Protein AF-A0A537SER1-F1 (afdb_monomer)

Secondary structure (DSSP, 8-state):
-BTTTTB----S--TTS-GGGT--SS-EE--S--SSSEE---TT--PPPGGG--TT--HHHHHHHHH-TTTTTS--HHHHHHHHHH-HHHHGGGS--TTSPPPSS-HHHHHHHHHHHHHTT----

Solvent-accessible surface area (backbone atoms only — not comparable to full-atom values): 7634 Å² total; per-residue (Å²): 106,38,74,95,84,54,43,76,75,74,71,105,64,57,96,86,52,59,68,68,79,71,36,40,60,44,57,42,72,55,89,64,98,59,102,60,40,40,40,57,35,30,83,80,65,71,81,80,58,79,66,68,68,56,87,94,55,52,72,38,55,46,43,53,42,63,63,32,37,94,41,49,78,65,38,51,72,69,54,44,38,49,47,58,37,66,33,67,78,59,49,35,46,63,62,55,42,54,88,52,80,51,50,84,87,47,47,66,55,48,26,54,52,47,47,56,40,49,76,69,67,56,74,62,109

Radius of gyration: 16.22 Å; Cα contacts (8 Å, |Δi|>4): 128; chains: 1; bounding box: 37×27×44 Å

Structure (mmCIF, N/CA/C/O backbone):
data_AF-A0A537SER1-F1
#
_entry.id   AF-A0A537SER1-F1
#
loop_
_atom_site.group_PDB
_atom_site.id
_atom_site.type_symbol
_atom_site.label_atom_id
_atom_site.label_alt_id
_atom_site.label_comp_id
_atom_site.label_asym_id
_atom_site.label_entity_id
_atom_site.label_seq_id
_atom_site.pdbx_PDB_ins_code
_atom_site.Cartn_x
_atom_site.Cartn_y
_atom_site.Cartn_z
_atom_site.occupancy
_atom_site.B_iso_or_equiv
_atom_site.auth_seq_id
_atom_site.auth_comp_id
_atom_site.auth_asym_id
_atom_site.auth_atom_id
_atom_site.pdbx_PDB_model_num
ATOM 1 N N . MET A 1 1 ? 4.770 9.557 -4.866 1.00 77.12 1 MET A N 1
ATOM 2 C CA . MET A 1 1 ? 6.233 9.429 -5.095 1.00 77.12 1 MET A CA 1
ATOM 3 C C . MET A 1 1 ? 6.619 7.993 -5.456 1.00 77.12 1 MET A C 1
ATOM 5 O O . MET A 1 1 ? 5.791 7.108 -5.282 1.00 77.12 1 MET A O 1
ATOM 9 N N . GLN A 1 2 ? 7.838 7.757 -5.950 1.00 79.62 2 GLN A N 1
ATOM 10 C CA . GLN A 1 2 ? 8.434 6.440 -6.207 1.00 79.62 2 GLN A CA 1
ATOM 11 C C . GLN A 1 2 ? 9.709 6.270 -5.367 1.00 79.62 2 GLN A C 1
ATOM 13 O O . GLN A 1 2 ? 10.436 7.233 -5.152 1.00 79.62 2 GLN A O 1
ATOM 18 N N . GLY A 1 3 ? 9.982 5.036 -4.931 1.00 80.81 3 GLY A N 1
ATOM 19 C CA . GLY A 1 3 ? 11.2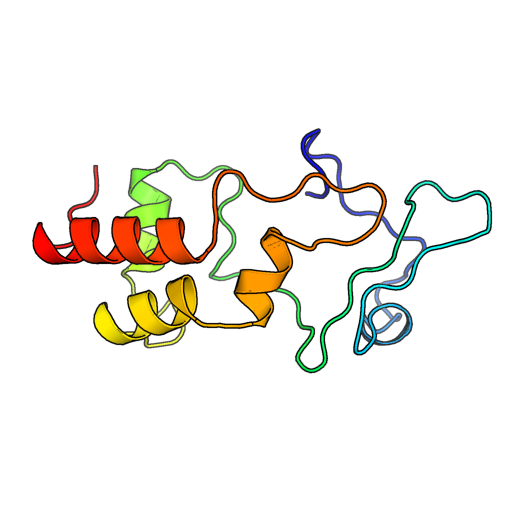10 4.687 -4.214 1.00 80.81 3 GLY A CA 1
ATOM 20 C C . GLY A 1 3 ? 11.255 5.181 -2.765 1.00 80.81 3 GLY A C 1
ATOM 21 O O . GLY A 1 3 ? 10.409 5.956 -2.314 1.00 80.81 3 GLY A O 1
ATOM 22 N N . ASN A 1 4 ? 12.262 4.711 -2.028 1.00 84.94 4 ASN A N 1
ATOM 23 C CA . ASN A 1 4 ? 12.480 5.072 -0.622 1.00 84.94 4 ASN A CA 1
ATOM 24 C C . ASN A 1 4 ? 12.978 6.515 -0.445 1.00 84.94 4 ASN A C 1
ATOM 26 O O . ASN A 1 4 ? 12.744 7.134 0.590 1.00 84.94 4 ASN A O 1
ATOM 30 N N . ASP A 1 5 ? 13.610 7.071 -1.475 1.00 87.62 5 ASP A N 1
ATOM 31 C CA . ASP A 1 5 ? 14.010 8.476 -1.586 1.00 87.62 5 ASP A CA 1
ATOM 32 C C . ASP A 1 5 ? 12.833 9.412 -1.915 1.00 87.62 5 ASP A C 1
ATOM 34 O O . ASP A 1 5 ? 12.997 10.632 -1.924 1.00 87.62 5 ASP A O 1
ATOM 38 N N . LYS A 1 6 ? 11.637 8.849 -2.146 1.00 85.94 6 LYS A N 1
ATOM 39 C CA . LYS A 1 6 ? 10.391 9.572 -2.408 1.00 85.94 6 LYS A CA 1
ATOM 40 C C . LYS A 1 6 ? 10.536 10.576 -3.552 1.00 85.94 6 LYS A C 1
ATOM 42 O O . LYS A 1 6 ? 9.992 11.671 -3.472 1.00 85.94 6 LYS A O 1
ATOM 47 N N . HIS A 1 7 ? 11.237 10.239 -4.627 1.00 86.19 7 HIS A N 1
ATOM 48 C CA . HIS A 1 7 ? 11.282 11.125 -5.788 1.00 86.19 7 HIS A CA 1
ATOM 49 C C . HIS 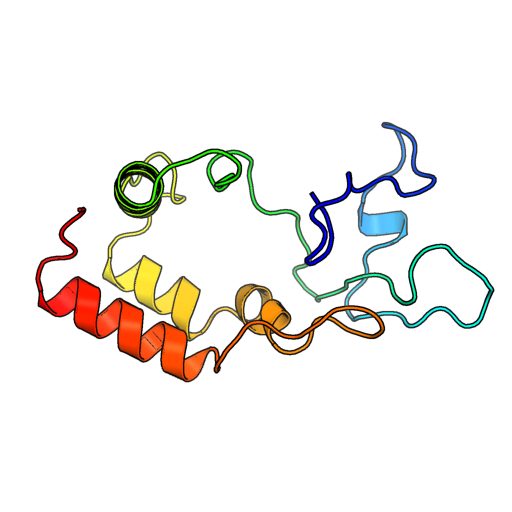A 1 7 ? 9.953 11.070 -6.570 1.00 86.19 7 HIS A C 1
ATOM 51 O O . HIS A 1 7 ? 9.200 10.093 -6.483 1.00 86.19 7 HIS A O 1
ATOM 57 N N . PRO A 1 8 ? 9.613 12.097 -7.365 1.00 83.12 8 PRO A N 1
ATOM 58 C CA . PRO A 1 8 ? 8.429 12.047 -8.217 1.00 83.12 8 PRO A CA 1
ATOM 59 C C . PRO A 1 8 ? 8.497 10.900 -9.238 1.00 83.12 8 PRO A C 1
ATOM 61 O O . PRO A 1 8 ? 9.479 10.780 -9.966 1.00 83.12 8 PRO A O 1
ATOM 64 N N . HIS A 1 9 ? 7.430 10.099 -9.350 1.00 79.62 9 HIS A N 1
ATOM 65 C CA . HIS A 1 9 ? 7.307 9.081 -10.400 1.00 79.62 9 HIS A CA 1
ATOM 66 C C . HIS A 1 9 ? 7.168 9.774 -11.762 1.00 79.62 9 HIS A C 1
ATOM 68 O O . HIS A 1 9 ? 6.133 10.377 -12.049 1.00 79.62 9 HIS A O 1
ATOM 74 N N . ARG A 1 10 ? 8.224 9.743 -12.581 1.00 78.62 10 ARG A N 1
ATOM 75 C CA . ARG A 1 10 ? 8.278 10.426 -13.885 1.00 78.62 10 ARG A CA 1
ATOM 76 C C . ARG A 1 10 ? 8.772 9.475 -14.979 1.00 78.62 10 ARG A C 1
ATOM 78 O O . ARG A 1 10 ? 9.902 9.627 -15.444 1.00 78.62 10 ARG A O 1
ATOM 85 N N . PRO A 1 11 ? 7.966 8.477 -15.381 1.00 76.00 11 PRO A N 1
ATOM 86 C CA . PRO A 1 11 ? 8.262 7.715 -16.586 1.00 76.00 11 PRO A CA 1
ATOM 87 C C . PRO A 1 11 ? 8.223 8.643 -17.808 1.00 76.00 11 PRO A C 1
ATOM 89 O O . PRO A 1 11 ? 7.608 9.712 -17.769 1.00 76.00 11 PRO A O 1
ATOM 92 N N . VAL A 1 12 ? 8.841 8.225 -18.915 1.00 76.44 12 VAL A N 1
ATOM 93 C CA . VAL A 1 12 ? 8.729 8.909 -20.217 1.00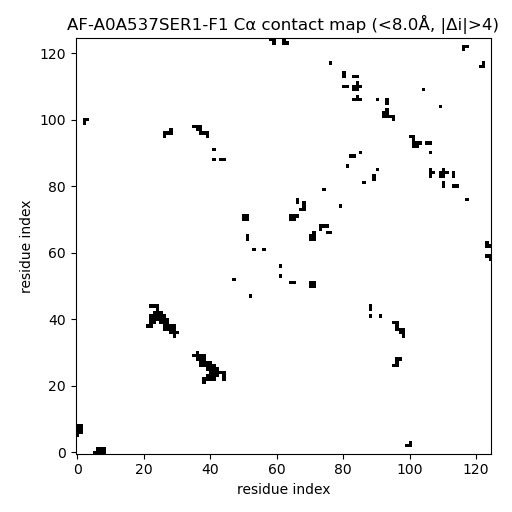 76.44 12 VAL A CA 1
ATOM 94 C C . VAL A 1 12 ? 7.355 8.595 -20.832 1.00 76.44 12 VAL A C 1
ATOM 96 O O . VAL A 1 12 ? 7.242 7.993 -21.893 1.00 76.44 12 VAL A O 1
ATOM 99 N N . ALA A 1 13 ? 6.294 8.941 -20.105 1.00 77.44 13 ALA A N 1
ATOM 100 C CA . ALA A 1 13 ? 4.903 8.751 -20.479 1.00 77.44 13 ALA A CA 1
ATOM 101 C C . ALA A 1 13 ? 4.218 10.118 -20.568 1.00 77.44 13 ALA A C 1
ATOM 103 O O . ALA A 1 13 ? 4.488 11.025 -19.777 1.00 77.44 13 ALA A O 1
ATOM 104 N N . THR A 1 14 ? 3.322 10.265 -21.538 1.00 79.69 14 THR A N 1
ATOM 105 C CA . THR A 1 14 ? 2.446 11.441 -21.646 1.00 79.69 14 THR A CA 1
ATOM 106 C C . THR A 1 14 ? 1.101 11.134 -20.989 1.00 79.69 14 THR A C 1
ATOM 108 O O . THR A 1 14 ? 0.828 9.985 -20.650 1.00 79.69 14 THR A O 1
ATOM 111 N N . ARG A 1 15 ? 0.230 12.139 -20.820 1.00 74.50 15 ARG A N 1
ATOM 112 C CA . ARG A 1 15 ? -1.132 11.906 -20.300 1.00 74.50 15 ARG A CA 1
ATOM 113 C C . ARG A 1 15 ? -1.961 10.959 -21.177 1.00 74.50 15 ARG A C 1
ATOM 115 O O . ARG A 1 15 ? -2.874 10.331 -20.659 1.00 74.50 15 ARG A O 1
ATOM 122 N N . ASP A 1 16 ? -1.616 10.839 -22.457 1.00 84.25 16 ASP A N 1
ATOM 123 C CA . ASP A 1 16 ? -2.305 9.973 -23.418 1.00 84.25 16 ASP A CA 1
ATOM 124 C C . ASP A 1 16 ? -1.771 8.530 -23.404 1.00 84.25 16 ASP A C 1
ATOM 126 O O . ASP A 1 16 ? -2.347 7.631 -24.017 1.00 84.25 16 ASP A O 1
ATOM 130 N N . THR A 1 17 ? -0.664 8.277 -22.699 1.00 87.44 17 THR A N 1
ATOM 131 C CA . THR A 1 17 ? -0.099 6.936 -22.553 1.00 87.44 17 THR A CA 1
ATOM 132 C C . THR A 1 17 ? -0.849 6.178 -21.462 1.00 87.44 17 THR A C 1
ATOM 134 O O . THR A 1 17 ? -0.759 6.511 -20.282 1.00 87.44 17 THR A O 1
ATOM 137 N N . LEU A 1 18 ? -1.562 5.118 -21.845 1.00 87.44 18 LEU A N 1
ATOM 138 C CA . LEU A 1 18 ? -2.213 4.230 -20.883 1.00 87.44 18 LEU A CA 1
ATOM 139 C C . LEU A 1 18 ? -1.167 3.513 -20.019 1.00 87.44 18 LEU A C 1
ATOM 141 O O . LEU A 1 18 ? -0.158 3.029 -20.530 1.00 87.44 18 LEU A O 1
ATOM 145 N N . CYS A 1 19 ? -1.431 3.373 -18.717 1.00 85.75 19 CYS A 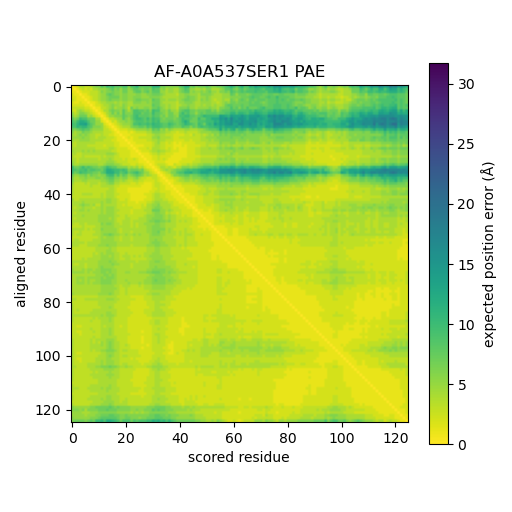N 1
ATOM 146 C CA . CYS A 1 19 ? -0.512 2.698 -17.792 1.00 85.75 19 CYS A CA 1
ATOM 147 C C . CYS A 1 19 ? -0.178 1.261 -18.240 1.00 85.75 19 CYS A C 1
ATOM 149 O O . CYS A 1 19 ? 0.956 0.807 -18.095 1.00 85.75 19 CYS A O 1
ATOM 151 N N . VAL A 1 20 ? -1.153 0.571 -18.841 1.00 88.25 20 VAL A N 1
ATOM 152 C CA . VAL A 1 20 ? -1.020 -0.807 -19.346 1.00 88.25 20 VAL A CA 1
ATOM 153 C C . VAL A 1 20 ? -0.062 -0.947 -20.533 1.00 88.25 20 VAL A C 1
ATOM 155 O O . VAL A 1 20 ? 0.320 -2.057 -20.881 1.00 88.25 20 VAL A O 1
ATOM 158 N N . THR A 1 21 ? 0.362 0.160 -21.151 1.00 88.81 21 THR A N 1
ATOM 159 C CA . THR A 1 21 ? 1.406 0.140 -22.186 1.00 8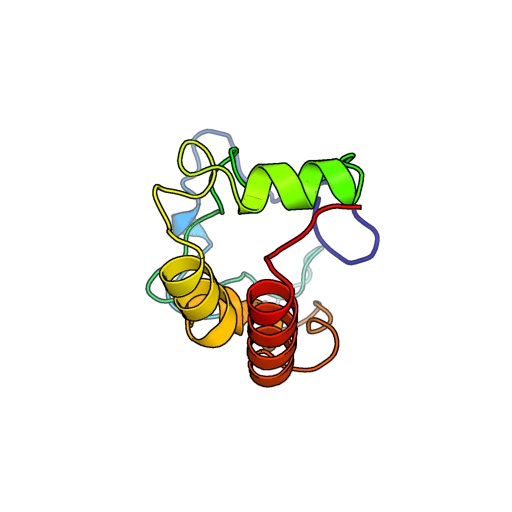8.81 21 THR A CA 1
ATOM 160 C C . THR A 1 21 ? 2.745 -0.332 -21.620 1.00 88.81 21 THR A C 1
ATOM 162 O O . THR A 1 21 ? 3.525 -0.963 -22.327 1.00 88.81 21 THR A O 1
ATOM 165 N N . CYS A 1 22 ? 3.019 -0.034 -20.347 1.00 87.75 22 CYS A N 1
ATOM 166 C CA . CYS A 1 22 ? 4.249 -0.443 -19.671 1.00 87.75 22 CYS A CA 1
ATOM 167 C C . CYS A 1 22 ? 3.985 -1.533 -18.625 1.00 87.75 22 CYS A C 1
ATOM 169 O O . CYS A 1 22 ? 4.764 -2.475 -18.506 1.00 87.75 22 CYS A O 1
ATOM 171 N N . HIS A 1 23 ? 2.901 -1.410 -17.859 1.00 92.00 23 HIS A N 1
ATOM 172 C CA . HIS A 1 23 ? 2.573 -2.339 -16.783 1.00 92.00 23 HIS A CA 1
ATOM 173 C C . HIS A 1 23 ? 1.839 -3.571 -17.314 1.00 92.00 23 HIS A C 1
ATOM 175 O O . HIS A 1 23 ? 0.772 -3.455 -17.912 1.00 92.00 23 HIS A O 1
ATOM 181 N N . THR A 1 24 ? 2.416 -4.748 -17.072 1.00 93.00 24 THR A N 1
ATOM 182 C CA . THR A 1 24 ? 1.920 -6.035 -17.586 1.00 93.00 24 THR A CA 1
ATOM 183 C C . THR A 1 24 ? 1.521 -6.978 -16.446 1.00 93.00 24 THR A C 1
ATOM 185 O O . THR A 1 24 ? 1.394 -6.556 -15.296 1.00 93.00 24 THR A O 1
ATOM 188 N N . ASP A 1 25 ? 1.317 -8.259 -16.751 1.00 95.19 25 ASP A N 1
ATOM 189 C CA . ASP A 1 25 ? 0.911 -9.294 -15.797 1.00 95.19 25 ASP A CA 1
ATOM 190 C C . ASP A 1 25 ? 2.007 -9.680 -14.789 1.00 95.19 25 ASP A C 1
ATOM 192 O O . ASP A 1 25 ? 1.723 -10.335 -13.788 1.00 95.19 25 ASP A O 1
ATOM 196 N N . ARG A 1 26 ? 3.254 -9.256 -15.009 1.00 95.38 26 ARG A N 1
ATOM 197 C CA . ARG A 1 26 ? 4.393 -9.537 -14.128 1.00 95.38 26 ARG A CA 1
ATOM 198 C C . ARG A 1 26 ? 5.450 -8.448 -14.197 1.00 95.38 26 ARG A C 1
ATOM 200 O O . ARG A 1 26 ? 5.515 -7.673 -15.148 1.00 95.38 26 ARG A O 1
ATOM 207 N N . ASN A 1 27 ? 6.317 -8.415 -13.189 1.00 95.06 27 ASN A N 1
ATOM 208 C CA . ASN A 1 27 ? 7.482 -7.538 -13.205 1.00 95.06 27 ASN A CA 1
ATOM 209 C C . ASN A 1 27 ? 8.346 -7.802 -14.447 1.00 95.06 27 ASN A C 1
ATOM 211 O O . ASN A 1 27 ? 8.694 -8.948 -14.736 1.00 95.06 27 ASN A O 1
ATOM 215 N N . PHE A 1 28 ? 8.739 -6.733 -15.134 1.00 93.75 28 PHE A N 1
ATOM 216 C CA . PHE A 1 28 ? 9.631 -6.793 -16.287 1.00 93.75 28 PHE A CA 1
ATOM 217 C C . PHE A 1 28 ? 10.956 -6.108 -15.958 1.00 93.75 28 PHE A C 1
ATOM 219 O O . PHE A 1 28 ? 10.985 -4.903 -15.714 1.00 93.75 28 PHE A O 1
ATOM 226 N N . THR A 1 29 ? 12.054 -6.861 -15.927 1.00 94.06 29 THR A N 1
ATOM 227 C CA . THR A 1 29 ? 13.396 -6.299 -15.713 1.00 94.06 29 THR A CA 1
ATOM 228 C C . THR A 1 29 ? 13.907 -5.689 -17.011 1.00 94.06 29 THR A C 1
ATOM 230 O O . THR A 1 29 ? 13.920 -6.350 -18.045 1.00 94.06 29 THR A O 1
ATOM 233 N N . LEU A 1 30 ? 14.345 -4.433 -16.951 1.00 90.25 30 LEU A N 1
ATOM 234 C CA . LEU A 1 30 ? 14.978 -3.773 -18.084 1.00 90.25 30 LEU A CA 1
ATOM 235 C C . LEU A 1 30 ? 16.429 -4.244 -18.218 1.00 90.25 30 LEU A C 1
ATOM 237 O O . LEU A 1 30 ? 17.141 -4.386 -17.223 1.00 90.25 30 LEU A O 1
ATOM 241 N N . HIS A 1 31 ? 16.855 -4.461 -19.460 1.00 85.94 31 HIS A N 1
ATOM 242 C CA . HIS A 1 31 ? 18.233 -4.824 -19.807 1.00 85.94 31 HIS A CA 1
ATOM 243 C C . HIS A 1 31 ? 19.024 -3.656 -20.416 1.00 85.94 31 HIS A C 1
ATOM 245 O O . HIS A 1 31 ? 20.235 -3.762 -20.587 1.00 85.94 31 HIS A O 1
ATOM 251 N N . GLU A 1 32 ? 18.346 -2.551 -20.718 1.00 83.44 32 GLU A N 1
ATOM 252 C CA . GLU A 1 32 ? 18.924 -1.320 -21.257 1.00 83.44 32 GLU A CA 1
ATOM 253 C C . GLU A 1 32 ? 19.190 -0.307 -20.135 1.00 83.44 32 GLU A C 1
ATOM 255 O O . GLU A 1 32 ? 18.599 -0.387 -19.053 1.00 83.44 32 GLU A O 1
ATOM 260 N N . GLU A 1 33 ? 20.075 0.661 -20.385 1.00 77.31 33 GLU A N 1
ATOM 261 C CA . GLU A 1 33 ? 20.318 1.753 -19.443 1.00 77.31 33 GLU A CA 1
ATOM 262 C C . GLU A 1 33 ? 19.081 2.656 -19.334 1.00 77.31 33 GLU A C 1
ATOM 264 O O . GLU A 1 33 ? 18.708 3.364 -20.268 1.00 77.31 33 GLU A O 1
ATOM 269 N N . ALA A 1 34 ? 18.450 2.642 -18.162 1.00 80.75 34 ALA A N 1
ATOM 270 C CA . ALA A 1 34 ? 17.310 3.483 -17.827 1.00 80.75 34 ALA A CA 1
ATOM 271 C C . ALA A 1 34 ? 17.430 3.996 -16.386 1.00 80.75 34 ALA A C 1
ATOM 273 O O . ALA A 1 34 ? 18.142 3.428 -15.556 1.00 80.75 34 ALA A O 1
ATOM 274 N N . SER A 1 35 ? 16.679 5.050 -16.055 1.00 80.19 35 SER A N 1
ATOM 275 C CA . SER A 1 35 ? 16.608 5.599 -14.690 1.00 80.19 35 SER A CA 1
ATOM 276 C C . SER A 1 35 ? 15.913 4.672 -13.679 1.00 80.19 35 SER A C 1
ATOM 278 O O . SER A 1 35 ? 15.872 4.969 -12.488 1.00 80.19 35 SER A O 1
ATOM 280 N N . TYR A 1 36 ? 15.366 3.543 -14.132 1.00 83.19 36 TYR A N 1
ATOM 281 C CA . TYR A 1 36 ? 14.724 2.509 -13.327 1.00 83.19 36 TYR A CA 1
ATOM 282 C C . TYR A 1 36 ? 15.121 1.129 -13.860 1.00 83.19 36 TYR A C 1
ATOM 284 O O . TYR A 1 36 ? 15.402 0.969 -15.041 1.00 83.19 36 TYR A O 1
ATOM 292 N N . ARG A 1 37 ? 15.151 0.110 -12.991 1.00 89.75 37 ARG A N 1
ATOM 293 C CA . ARG A 1 37 ? 15.644 -1.236 -13.355 1.00 89.75 37 ARG A CA 1
ATOM 294 C C . ARG A 1 37 ? 14.555 -2.220 -13.772 1.00 89.75 37 ARG A C 1
ATOM 296 O O . ARG A 1 37 ? 14.857 -3.271 -14.327 1.00 89.75 37 ARG A O 1
ATOM 303 N N . SER A 1 38 ? 13.296 -1.928 -13.465 1.00 91.94 38 SER A N 1
ATOM 304 C CA . SER A 1 38 ? 12.176 -2.787 -13.843 1.00 91.94 38 SER A CA 1
ATOM 305 C C . SER A 1 38 ? 10.847 -2.043 -13.840 1.00 91.94 38 SER A C 1
ATOM 307 O O . SER A 1 38 ? 10.661 -1.084 -13.079 1.00 91.94 38 SER A O 1
ATOM 309 N N . ILE A 1 39 ? 9.910 -2.537 -14.644 1.00 91.81 39 ILE A N 1
ATOM 310 C CA . ILE A 1 39 ? 8.525 -2.081 -14.692 1.00 91.81 39 ILE A CA 1
ATOM 311 C C . ILE A 1 39 ? 7.669 -3.001 -13.803 1.00 91.81 39 ILE A C 1
ATOM 313 O O . ILE A 1 39 ? 7.726 -4.221 -13.978 1.00 91.81 39 ILE A O 1
ATOM 317 N N . PRO A 1 40 ? 6.905 -2.452 -12.839 1.00 92.44 40 PRO A N 1
ATOM 318 C CA . PRO A 1 40 ? 5.945 -3.216 -12.046 1.00 92.44 40 PRO A CA 1
ATOM 319 C C . PRO A 1 40 ? 4.917 -3.954 -12.906 1.00 92.44 40 PRO A C 1
ATOM 321 O O . PRO A 1 40 ? 4.417 -3.388 -13.876 1.00 92.44 40 PRO A O 1
ATOM 324 N N . GLY A 1 41 ? 4.530 -5.161 -12.508 1.00 94.38 41 GLY A N 1
ATOM 325 C CA . GLY A 1 41 ? 3.418 -5.866 -13.140 1.00 94.38 41 GLY A CA 1
ATOM 326 C C . GLY A 1 41 ? 2.770 -6.902 -12.231 1.00 94.38 41 GLY A C 1
ATOM 327 O O . GLY A 1 41 ? 3.402 -7.410 -11.303 1.00 94.38 41 GLY A O 1
ATOM 328 N N . HIS A 1 42 ? 1.494 -7.159 -12.498 1.00 96.00 42 HIS A N 1
ATOM 329 C CA . HIS A 1 42 ? 0.607 -8.081 -11.792 1.00 96.00 42 HIS A CA 1
ATOM 330 C C . HIS A 1 42 ? -0.608 -8.382 -12.699 1.00 96.00 42 HIS A C 1
ATOM 332 O O . HIS A 1 42 ? -1.051 -7.471 -13.399 1.00 96.00 42 HIS A O 1
ATOM 338 N N . PRO A 1 43 ? -1.227 -9.580 -12.695 1.00 94.81 43 PRO A N 1
ATOM 339 C CA . PRO A 1 43 ? -2.373 -9.866 -13.575 1.00 94.81 43 PRO A CA 1
ATOM 340 C C . PRO A 1 43 ? -3.564 -8.921 -13.360 1.00 94.81 43 PRO A C 1
ATOM 342 O O . PRO A 1 43 ? -4.338 -8.653 -14.274 1.00 94.81 43 PRO A O 1
ATOM 345 N N . ARG A 1 44 ? -3.688 -8.391 -12.138 1.00 93.25 44 ARG A N 1
ATOM 346 C CA . ARG A 1 44 ? -4.670 -7.371 -11.740 1.00 93.25 44 ARG A CA 1
ATOM 347 C C . ARG A 1 44 ? -4.046 -5.986 -11.551 1.00 93.25 44 ARG A C 1
ATOM 349 O O . ARG A 1 44 ? -4.515 -5.232 -10.704 1.00 93.25 44 ARG A O 1
ATOM 356 N N . TRP A 1 45 ? -2.935 -5.684 -12.227 1.00 91.00 45 TRP A N 1
ATOM 357 C CA . TRP A 1 45 ? -2.208 -4.438 -11.993 1.00 91.00 45 TRP A CA 1
ATOM 358 C C . TRP A 1 45 ? -3.125 -3.231 -12.186 1.00 91.00 45 TRP A C 1
ATOM 360 O O . TRP A 1 45 ? -3.756 -3.056 -13.228 1.00 91.00 45 TRP A O 1
ATOM 370 N N . MET A 1 46 ? -3.170 -2.386 -11.165 1.00 88.44 46 MET A N 1
ATOM 371 C CA . MET A 1 46 ? -3.841 -1.100 -11.192 1.00 88.44 46 MET A CA 1
ATOM 372 C C . MET A 1 46 ? -3.179 -0.180 -10.174 1.00 88.44 46 MET A C 1
ATOM 374 O O . MET A 1 46 ? -2.678 -0.633 -9.143 1.00 88.44 46 MET A O 1
ATOM 378 N N . ALA A 1 47 ? -3.182 1.122 -10.455 1.00 85.81 47 ALA A N 1
ATOM 379 C CA . ALA A 1 47 ? -2.787 2.098 -9.453 1.00 85.81 47 ALA A CA 1
ATOM 380 C C . ALA A 1 47 ? -3.831 2.117 -8.327 1.00 85.81 47 ALA A C 1
ATOM 382 O O . ALA A 1 47 ? -5.033 2.013 -8.590 1.00 85.81 47 ALA A O 1
ATOM 383 N N . ALA A 1 48 ? -3.375 2.277 -7.083 1.00 89.06 48 ALA A N 1
ATOM 384 C CA . ALA A 1 48 ? -4.285 2.510 -5.971 1.00 89.06 48 ALA A CA 1
ATOM 385 C C . ALA A 1 48 ? -5.115 3.785 -6.234 1.00 89.06 48 ALA A C 1
ATOM 387 O O . ALA A 1 48 ? -4.575 4.767 -6.759 1.00 89.06 48 ALA A O 1
ATOM 388 N N . PRO A 1 49 ? -6.413 3.785 -5.890 1.00 90.06 49 PRO A N 1
ATOM 389 C CA . PRO A 1 49 ? -7.272 4.948 -6.071 1.00 90.06 49 PRO A CA 1
ATOM 390 C C . PRO A 1 49 ? -6.797 6.127 -5.205 1.00 90.06 49 PRO A C 1
ATOM 392 O O . PRO A 1 49 ? -6.113 5.942 -4.194 1.00 90.06 49 PRO A O 1
ATOM 395 N N . ILE A 1 50 ? -7.15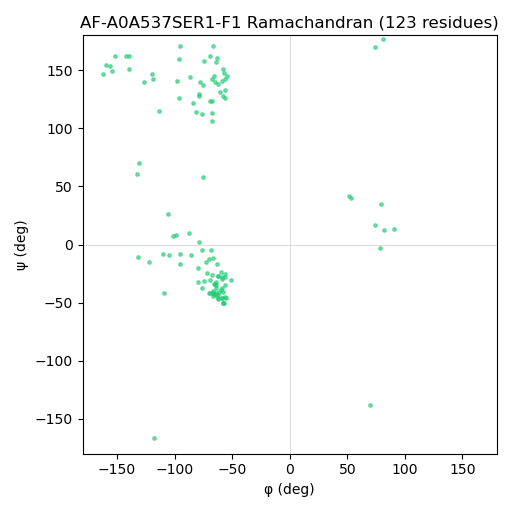4 7.357 -5.590 1.00 90.12 50 ILE A N 1
ATOM 396 C CA . ILE A 1 50 ? -6.673 8.580 -4.918 1.00 90.12 50 ILE A CA 1
ATOM 397 C C . ILE A 1 50 ? -7.117 8.645 -3.449 1.00 90.12 50 ILE A C 1
ATOM 399 O O . ILE A 1 50 ? -6.420 9.195 -2.596 1.00 90.12 50 ILE A O 1
ATOM 403 N N . GLU A 1 51 ? -8.233 8.001 -3.125 1.00 92.00 51 GLU A N 1
ATOM 404 C CA . GLU A 1 51 ? -8.777 7.845 -1.781 1.00 92.00 51 GLU A CA 1
ATOM 405 C C . GLU A 1 51 ? -7.850 7.044 -0.856 1.00 92.00 51 GLU A C 1
ATOM 407 O O . GLU A 1 51 ? -7.983 7.154 0.361 1.00 92.00 51 GLU A O 1
ATOM 412 N N . MET A 1 52 ? -6.869 6.310 -1.397 1.00 91.00 52 MET A N 1
ATOM 413 C CA . MET A 1 52 ? -5.824 5.594 -0.655 1.00 91.00 52 MET A CA 1
ATOM 414 C C . MET A 1 52 ? -4.484 6.350 -0.596 1.00 91.00 52 MET A C 1
ATOM 416 O O . MET A 1 52 ? -3.496 5.817 -0.098 1.00 91.00 52 MET A O 1
ATOM 420 N N . ALA A 1 53 ? -4.417 7.608 -1.045 1.00 91.75 53 ALA A N 1
ATOM 421 C CA . ALA A 1 53 ? -3.201 8.410 -0.922 1.00 91.75 53 ALA A CA 1
ATOM 422 C C . ALA A 1 53 ? -2.912 8.775 0.547 1.00 91.75 53 ALA A C 1
ATOM 424 O O . ALA A 1 53 ? -3.743 9.392 1.226 1.00 91.75 53 ALA A O 1
ATOM 425 N N . TRP A 1 54 ? -1.720 8.408 1.030 1.00 92.06 54 TRP A N 1
ATOM 426 C CA . TRP A 1 54 ? -1.251 8.671 2.403 1.00 92.06 54 TRP A CA 1
ATOM 427 C C . TRP A 1 54 ? -0.125 9.702 2.500 1.00 92.06 54 TRP A C 1
ATOM 429 O O . TRP A 1 54 ? 0.248 10.110 3.597 1.00 92.06 54 TRP A O 1
ATOM 439 N N . GLU A 1 55 ? 0.427 10.135 1.370 1.00 90.81 55 GLU A N 1
ATOM 440 C CA . GLU A 1 55 ? 1.519 11.103 1.352 1.00 90.81 55 GLU A CA 1
ATOM 441 C C . GLU A 1 55 ? 1.124 12.411 2.060 1.00 90.81 55 GLU A C 1
ATOM 443 O O . GLU A 1 55 ? 0.074 12.990 1.787 1.00 90.81 55 GLU A O 1
ATOM 448 N N . GLY A 1 56 ? 1.960 12.847 3.009 1.00 92.88 56 GLY A N 1
ATOM 449 C CA . GLY A 1 56 ? 1.727 14.047 3.818 1.00 92.88 56 GLY A CA 1
ATOM 450 C C . GLY A 1 56 ? 0.727 13.887 4.970 1.00 92.88 56 GLY A C 1
ATOM 451 O O . GLY A 1 56 ? 0.549 14.840 5.723 1.00 92.88 56 GLY A O 1
ATOM 452 N N . LYS A 1 57 ? 0.096 12.718 5.145 1.00 95.56 57 LYS A N 1
ATOM 453 C CA . LYS A 1 57 ? -0.843 12.463 6.249 1.00 95.56 57 LYS A CA 1
ATOM 454 C C . LYS A 1 57 ? -0.130 11.984 7.511 1.00 95.56 57 LYS A C 1
ATOM 456 O O . LYS A 1 57 ? 0.825 11.212 7.455 1.00 95.56 57 LYS A O 1
ATOM 461 N N . SER A 1 58 ? -0.642 12.406 8.660 1.00 97.56 58 SER A N 1
ATOM 462 C CA . SER A 1 58 ? -0.294 11.850 9.969 1.00 97.56 58 SER A CA 1
ATOM 463 C C . SER A 1 58 ? -0.839 10.426 10.142 1.00 97.56 58 SER A C 1
ATOM 465 O O . SER A 1 58 ? -1.784 10.010 9.469 1.00 97.56 58 SER A O 1
ATOM 467 N N . VAL A 1 59 ? -0.291 9.681 11.105 1.00 96.38 59 VAL A N 1
ATOM 468 C CA . VAL A 1 59 ? -0.754 8.317 11.425 1.00 96.38 59 VAL A CA 1
ATOM 469 C C . VAL A 1 59 ? -2.241 8.296 11.810 1.00 96.38 59 VAL A C 1
ATOM 471 O O . VAL A 1 59 ? -2.980 7.432 11.341 1.00 96.38 59 VAL A O 1
ATOM 474 N N . GLY A 1 60 ? -2.714 9.274 12.591 1.00 97.88 60 GLY A N 1
ATOM 475 C CA . GLY A 1 60 ? -4.129 9.379 12.972 1.00 97.88 60 GLY A CA 1
ATOM 476 C C . GLY A 1 60 ? -5.057 9.677 11.786 1.00 97.88 60 GLY A C 1
ATOM 477 O O . GLY A 1 60 ? -6.185 9.183 11.731 1.00 97.88 60 GLY A O 1
ATOM 478 N N . GLU A 1 61 ? -4.596 10.445 10.793 1.00 97.69 61 GLU A N 1
ATOM 479 C CA . GLU A 1 61 ? -5.341 10.672 9.544 1.00 97.69 61 GLU A CA 1
ATOM 480 C C . GLU A 1 61 ? -5.402 9.421 8.669 1.00 97.69 61 GLU A C 1
ATOM 482 O O . GLU A 1 61 ? -6.467 9.116 8.131 1.00 97.69 61 GLU A O 1
ATOM 487 N N . ILE A 1 62 ? -4.291 8.688 8.552 1.00 97.19 62 ILE A N 1
ATOM 488 C CA . ILE A 1 62 ? -4.235 7.420 7.816 1.00 97.19 62 ILE A CA 1
ATOM 489 C C . ILE A 1 62 ? -5.165 6.396 8.471 1.00 97.19 62 ILE A C 1
ATOM 491 O O . ILE A 1 62 ? -5.978 5.788 7.779 1.00 97.19 62 ILE A O 1
ATOM 495 N N . CYS A 1 63 ? -5.123 6.262 9.799 1.00 97.25 63 CYS A N 1
ATOM 496 C CA . CYS A 1 63 ? -6.003 5.354 10.532 1.00 97.25 63 CYS A CA 1
ATOM 497 C C . CYS A 1 63 ? -7.484 5.647 10.266 1.00 97.25 63 CYS A C 1
ATOM 499 O O . CYS A 1 63 ? -8.240 4.750 9.888 1.00 97.25 63 CYS A O 1
ATOM 501 N N . ARG A 1 64 ? -7.903 6.914 10.395 1.00 97.00 64 ARG A N 1
ATOM 502 C CA . ARG A 1 64 ? -9.293 7.307 10.118 1.00 97.00 64 ARG A CA 1
ATOM 503 C C . ARG A 1 64 ? -9.682 7.034 8.667 1.00 97.00 64 ARG A C 1
ATOM 505 O O . ARG A 1 64 ? -10.773 6.540 8.429 1.00 97.00 64 ARG A O 1
ATOM 512 N N . GLN A 1 65 ? -8.789 7.305 7.718 1.00 96.69 65 GLN A N 1
ATOM 513 C CA . GLN A 1 65 ? -9.019 7.064 6.293 1.00 96.69 65 GLN A CA 1
ATOM 514 C C . GLN A 1 65 ? -9.162 5.579 5.946 1.00 96.69 65 GLN A C 1
ATOM 516 O O . GLN A 1 65 ? -10.038 5.226 5.169 1.00 96.69 65 GLN A O 1
ATOM 521 N N . ILE A 1 66 ? -8.328 4.710 6.518 1.00 96.06 66 ILE A N 1
ATOM 522 C CA . ILE A 1 66 ? -8.388 3.261 6.284 1.00 96.06 66 ILE A CA 1
ATOM 523 C C . ILE A 1 66 ? -9.697 2.660 6.826 1.00 96.06 66 ILE A C 1
ATOM 525 O O . ILE A 1 66 ? -10.239 1.720 6.244 1.00 96.06 66 ILE A O 1
ATOM 529 N N . LYS A 1 67 ? -10.215 3.202 7.934 1.00 95.75 67 LYS A N 1
ATOM 530 C CA . LYS A 1 67 ? -11.470 2.749 8.554 1.00 95.75 67 LYS A CA 1
ATOM 531 C C . LYS A 1 67 ? -12.729 3.280 7.877 1.00 95.75 67 LYS A C 1
ATOM 533 O O . LYS A 1 67 ? -13.795 2.726 8.115 1.00 95.75 67 LYS A O 1
ATOM 538 N N . ASP A 1 68 ? -12.617 4.361 7.117 1.00 96.12 68 ASP A N 1
ATOM 539 C CA . ASP A 1 68 ? -13.743 5.062 6.508 1.00 96.12 68 ASP A CA 1
ATOM 540 C C . ASP A 1 68 ? -14.272 4.286 5.284 1.00 96.12 68 ASP A C 1
ATOM 542 O O . ASP A 1 68 ? -13.565 4.210 4.272 1.00 96.12 68 ASP A O 1
ATOM 546 N N . PRO A 1 69 ? -15.495 3.713 5.338 1.00 95.25 69 PRO A N 1
ATOM 547 C CA . PRO A 1 69 ? -16.060 2.939 4.234 1.00 95.25 69 PRO A CA 1
ATOM 548 C C . PRO A 1 69 ? -16.182 3.731 2.930 1.00 95.25 69 PRO A C 1
ATOM 550 O O . PRO A 1 69 ? -16.035 3.155 1.851 1.00 95.25 69 PRO A O 1
ATOM 553 N N . ASP A 1 70 ? -16.365 5.050 3.012 1.00 94.44 70 ASP A N 1
ATOM 554 C CA . ASP A 1 70 ? -16.492 5.913 1.835 1.00 94.44 70 ASP A CA 1
ATOM 555 C C . ASP A 1 70 ? -15.149 6.097 1.110 1.00 94.44 70 ASP A C 1
ATOM 557 O O . ASP A 1 70 ? -15.101 6.533 -0.039 1.00 94.44 70 ASP A O 1
ATOM 561 N N . ARG A 1 71 ? -14.037 5.748 1.770 1.00 94.25 71 ARG A N 1
ATOM 562 C CA . ARG A 1 71 ? -12.668 5.979 1.279 1.00 94.25 71 ARG A CA 1
ATOM 563 C C . ARG A 1 71 ? -11.836 4.706 1.163 1.00 94.25 71 ARG A C 1
ATOM 565 O O . ARG A 1 71 ? -10.811 4.708 0.486 1.00 94.25 71 ARG A O 1
ATOM 572 N N . ASN A 1 72 ? -12.271 3.611 1.782 1.00 95.12 72 ASN A N 1
ATOM 573 C CA . ASN A 1 72 ? -11.594 2.315 1.736 1.00 95.12 72 ASN A CA 1
ATOM 574 C C . ASN A 1 72 ? -12.244 1.320 0.751 1.00 95.12 72 ASN A C 1
ATOM 576 O O . ASN A 1 72 ? -11.859 0.148 0.715 1.00 95.12 72 ASN A O 1
ATOM 580 N N . GLY A 1 73 ? -13.227 1.772 -0.037 1.00 92.75 73 GLY A N 1
ATOM 581 C CA . GLY A 1 73 ? -13.975 0.941 -0.984 1.00 92.75 73 GLY A CA 1
ATOM 582 C C . GLY A 1 73 ? -15.063 0.084 -0.332 1.00 92.75 73 GLY A C 1
ATOM 583 O O . GLY A 1 73 ? -15.269 -1.050 -0.757 1.00 92.75 73 GLY A O 1
ATOM 584 N N . GLY A 1 74 ? -15.725 0.592 0.711 1.00 96.06 74 GLY A N 1
ATOM 585 C CA . GLY A 1 74 ? -16.843 -0.069 1.390 1.00 96.06 74 GLY A CA 1
ATOM 586 C C . GLY A 1 74 ? -16.450 -1.256 2.274 1.00 96.06 74 GLY A C 1
ATOM 587 O O . GLY A 1 74 ? -17.298 -2.081 2.614 1.00 96.06 74 GLY A O 1
ATOM 588 N N . ARG A 1 75 ? -15.170 -1.387 2.633 1.00 96.81 75 ARG A N 1
ATOM 589 C CA . ARG A 1 75 ? -14.654 -2.514 3.416 1.00 96.81 75 ARG A CA 1
ATOM 590 C C . ARG A 1 75 ? -14.977 -2.342 4.901 1.00 96.81 75 ARG A C 1
ATOM 592 O O . ARG A 1 75 ? -14.657 -1.323 5.512 1.00 96.81 75 ARG A O 1
ATOM 599 N N . SER A 1 76 ? -15.547 -3.388 5.501 1.00 97.94 76 SER A N 1
ATOM 600 C CA . SER A 1 76 ? -15.548 -3.577 6.956 1.00 97.94 76 SER A CA 1
ATOM 601 C C . SER A 1 76 ? -14.124 -3.838 7.468 1.00 97.94 76 SER A C 1
ATOM 603 O O . SER A 1 76 ? -13.218 -4.108 6.682 1.00 97.94 76 SER A O 1
ATOM 605 N N . LEU A 1 77 ? -13.920 -3.847 8.790 1.00 97.81 77 LEU A N 1
ATOM 606 C CA . LEU A 1 77 ? -12.623 -4.222 9.373 1.00 97.81 77 LEU A CA 1
ATOM 607 C C . LEU A 1 77 ? -12.188 -5.645 8.987 1.00 97.81 77 LEU A C 1
ATOM 609 O O . LEU A 1 77 ? -11.017 -5.864 8.700 1.00 97.81 77 LEU A O 1
ATOM 613 N N . SER A 1 78 ? -13.121 -6.599 8.911 1.00 97.94 78 SER A N 1
ATOM 614 C CA . SER A 1 78 ? -12.811 -7.968 8.479 1.00 97.94 78 SER A CA 1
ATOM 615 C C . SER A 1 78 ? -12.400 -8.040 7.006 1.00 97.94 78 SER A C 1
ATOM 617 O O . SER A 1 78 ? -11.429 -8.711 6.673 1.00 97.94 78 SER A O 1
ATOM 619 N N . LEU A 1 79 ? -13.088 -7.309 6.122 1.00 98.38 79 LEU A N 1
ATOM 620 C CA . LEU A 1 79 ? -12.720 -7.225 4.704 1.00 98.38 79 LEU A CA 1
ATOM 621 C C . LEU A 1 79 ? -11.419 -6.446 4.488 1.00 98.38 79 LEU A C 1
ATOM 623 O O . LEU A 1 79 ? -10.677 -6.722 3.549 1.00 98.38 79 LEU A O 1
ATOM 627 N N . LEU A 1 80 ? -11.137 -5.470 5.349 1.00 97.56 80 LEU A N 1
ATOM 628 C CA . LEU A 1 80 ? -9.868 -4.758 5.360 1.00 97.56 80 LEU A CA 1
ATOM 629 C C . LEU A 1 80 ? -8.721 -5.690 5.769 1.00 97.56 80 LEU A C 1
ATOM 631 O O . LEU A 1 80 ? -7.685 -5.672 5.110 1.00 97.56 80 LEU A O 1
ATOM 635 N N . HIS A 1 81 ? -8.910 -6.511 6.807 1.00 98.44 81 HIS A N 1
ATOM 636 C CA . HIS A 1 81 ? -7.939 -7.536 7.186 1.00 98.44 81 HIS A CA 1
ATOM 637 C C . HIS A 1 81 ? -7.678 -8.497 6.026 1.00 98.44 81 HIS A C 1
ATOM 639 O O . HIS A 1 81 ? -6.528 -8.666 5.644 1.00 98.44 81 HIS A O 1
ATOM 645 N N . GLU A 1 82 ? -8.730 -9.045 5.411 1.00 98.50 82 GLU A N 1
ATOM 646 C CA . GLU A 1 82 ? -8.597 -9.936 4.252 1.00 98.50 82 GLU A CA 1
ATOM 647 C C . GLU A 1 82 ? -7.800 -9.283 3.114 1.00 98.50 82 GLU A C 1
ATOM 649 O O . GLU A 1 82 ? -6.860 -9.868 2.580 1.00 98.50 82 GLU A O 1
ATOM 654 N N . HIS A 1 83 ? -8.121 -8.030 2.787 1.00 97.06 83 HIS A N 1
ATOM 655 C CA . HIS A 1 83 ? -7.409 -7.285 1.756 1.00 97.06 83 HIS A CA 1
ATOM 656 C C . HIS A 1 83 ? -5.924 -7.077 2.095 1.00 97.06 83 HIS A C 1
ATOM 658 O O . HIS A 1 83 ? -5.071 -7.244 1.234 1.00 97.06 83 HIS A O 1
ATOM 664 N N . LEU A 1 84 ? -5.579 -6.727 3.333 1.00 97.12 84 LEU A N 1
ATOM 665 C CA . LEU A 1 84 ? -4.183 -6.469 3.697 1.00 97.12 84 LEU A CA 1
ATOM 666 C C . LEU A 1 84 ? -3.372 -7.765 3.865 1.00 97.12 84 LEU A C 1
ATOM 668 O O . LEU A 1 84 ? -2.210 -7.818 3.460 1.00 97.12 84 LEU A O 1
ATOM 672 N N . ALA A 1 85 ? -3.986 -8.808 4.422 1.00 98.00 85 ALA A N 1
ATOM 673 C CA . ALA A 1 85 ? -3.331 -10.070 4.744 1.00 98.00 85 ALA A CA 1
ATOM 674 C C . ALA A 1 85 ? -3.159 -10.996 3.531 1.00 98.00 85 ALA A C 1
ATOM 676 O O . ALA A 1 85 ? -2.182 -11.743 3.486 1.00 98.00 85 ALA A O 1
ATOM 677 N N . HIS A 1 86 ? -4.085 -10.962 2.563 1.00 98.00 86 HIS A N 1
ATOM 678 C CA . HIS A 1 86 ? -4.176 -12.015 1.543 1.00 98.00 86 HIS A CA 1
ATOM 679 C C . HIS A 1 86 ? -4.274 -11.525 0.090 1.00 98.00 86 HIS A C 1
ATOM 681 O O . HIS A 1 86 ? -4.134 -12.335 -0.824 1.00 98.00 86 HIS A O 1
ATOM 687 N N . ASP A 1 87 ? -4.486 -10.229 -0.167 1.00 97.25 87 ASP A N 1
ATOM 688 C CA . ASP A 1 87 ? -4.545 -9.713 -1.542 1.00 97.25 87 ASP A CA 1
ATOM 689 C C . ASP A 1 87 ? -3.164 -9.810 -2.218 1.00 97.25 87 ASP A C 1
ATOM 691 O O . ASP A 1 87 ? -2.173 -9.266 -1.724 1.00 97.25 87 ASP A O 1
ATOM 695 N N . ASP A 1 88 ? -3.089 -10.497 -3.359 1.00 96.62 88 ASP A N 1
ATOM 696 C CA . ASP A 1 88 ? -1.847 -10.728 -4.110 1.00 96.62 88 ASP A CA 1
ATOM 697 C C . ASP A 1 88 ? -1.254 -9.448 -4.730 1.00 96.62 88 ASP A C 1
ATOM 699 O O . ASP A 1 88 ? -0.033 -9.322 -4.863 1.00 96.62 88 ASP A O 1
ATOM 703 N N . LEU A 1 89 ? -2.083 -8.440 -5.014 1.00 95.94 89 LEU A N 1
ATOM 704 C CA . LEU A 1 89 ? -1.609 -7.133 -5.455 1.00 95.94 89 LEU A CA 1
ATOM 705 C C . LEU A 1 89 ? -1.005 -6.343 -4.286 1.00 95.94 89 LEU A C 1
ATOM 707 O O . LEU A 1 89 ? -0.049 -5.598 -4.491 1.00 95.9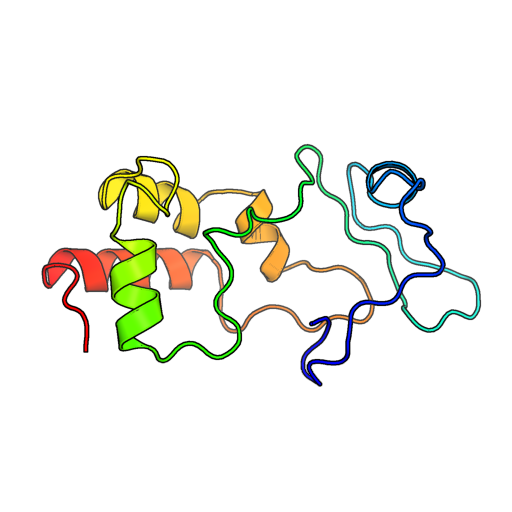4 89 LEU A O 1
ATOM 711 N N . VAL A 1 90 ? -1.502 -6.530 -3.057 1.00 95.69 90 VAL A N 1
ATOM 712 C CA . VAL A 1 90 ? -0.844 -6.006 -1.845 1.00 95.69 90 VAL A CA 1
ATOM 713 C C . VAL A 1 90 ? 0.464 -6.765 -1.589 1.00 95.69 90 VAL A C 1
ATOM 715 O O . VAL A 1 90 ? 1.497 -6.141 -1.333 1.00 95.69 90 VAL A O 1
ATOM 718 N N . ALA A 1 91 ? 0.457 -8.094 -1.759 1.00 96.94 91 ALA A N 1
ATOM 719 C CA . ALA A 1 91 ? 1.625 -8.972 -1.626 1.00 96.94 91 ALA A CA 1
ATOM 720 C C . ALA A 1 91 ? 2.799 -8.567 -2.532 1.00 96.94 91 ALA A C 1
ATOM 722 O O . ALA A 1 91 ? 3.967 -8.795 -2.198 1.00 96.94 91 ALA A O 1
ATOM 723 N N . TRP A 1 92 ? 2.502 -7.926 -3.668 1.00 96.19 92 TRP A N 1
ATOM 724 C CA . TRP A 1 92 ? 3.502 -7.384 -4.586 1.00 96.19 92 TRP A CA 1
ATOM 725 C C . TRP A 1 92 ? 4.537 -6.495 -3.877 1.00 96.19 92 TRP A C 1
ATOM 727 O O . TRP A 1 92 ? 5.704 -6.490 -4.267 1.00 96.19 92 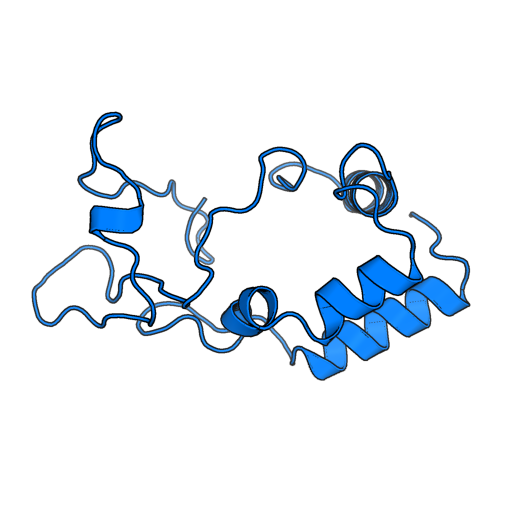TRP A O 1
ATOM 737 N N . GLY A 1 93 ? 4.156 -5.804 -2.792 1.00 95.00 93 GLY A N 1
ATOM 738 C CA . GLY A 1 93 ? 5.060 -4.965 -1.998 1.00 95.00 93 GLY A CA 1
ATOM 739 C C . GLY A 1 93 ? 6.297 -5.692 -1.452 1.00 95.00 93 GLY A C 1
ATOM 740 O O . GLY A 1 93 ? 7.336 -5.062 -1.262 1.00 95.00 93 GLY A O 1
ATOM 741 N N . TRP A 1 94 ? 6.235 -7.012 -1.259 1.00 96.94 94 TRP A N 1
ATOM 742 C CA . TRP A 1 94 ? 7.374 -7.828 -0.812 1.00 96.94 94 TRP A CA 1
ATOM 743 C C . TRP A 1 94 ? 8.151 -8.479 -1.964 1.00 96.94 94 TRP A C 1
ATOM 745 O O . TRP A 1 94 ? 9.233 -9.019 -1.746 1.00 96.94 94 TRP A O 1
ATOM 755 N N . GLN A 1 95 ? 7.644 -8.401 -3.197 1.00 95.44 95 GLN A N 1
ATOM 756 C CA . GLN A 1 95 ? 8.325 -8.865 -4.411 1.00 95.44 95 GLN A CA 1
ATOM 757 C C . GLN A 1 95 ? 8.253 -7.801 -5.526 1.00 95.44 95 GLN A C 1
ATOM 759 O O . GLN A 1 95 ? 7.734 -8.061 -6.617 1.00 95.44 95 GLN A O 1
ATOM 764 N N . PRO A 1 96 ? 8.801 -6.590 -5.303 1.00 93.69 96 PRO A N 1
ATOM 765 C CA . PRO A 1 96 ? 8.523 -5.434 -6.153 1.00 93.69 96 PRO A CA 1
ATOM 766 C C . PRO A 1 96 ? 9.300 -5.427 -7.481 1.00 93.69 96 PRO A C 1
ATOM 768 O O . PRO A 1 96 ? 9.200 -4.472 -8.249 1.00 93.69 96 PRO A O 1
ATOM 771 N N . GLY A 1 97 ? 10.103 -6.450 -7.775 1.00 93.06 97 GLY A N 1
ATOM 772 C CA . GLY A 1 97 ? 10.981 -6.494 -8.948 1.00 93.06 97 GLY A CA 1
ATOM 773 C C . GLY A 1 97 ? 12.295 -5.726 -8.757 1.00 93.06 97 GLY A C 1
ATOM 774 O O . GLY A 1 97 ? 12.548 -5.112 -7.723 1.00 93.06 97 GLY A O 1
ATOM 775 N N . ALA A 1 98 ? 13.172 -5.784 -9.761 1.00 92.69 98 ALA A N 1
ATOM 776 C CA . ALA A 1 98 ? 14.535 -5.266 -9.654 1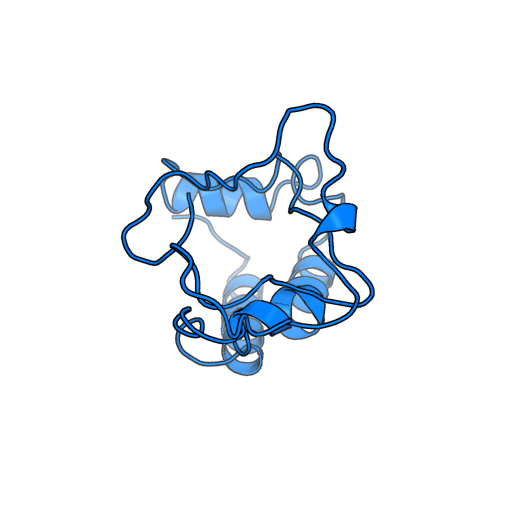.00 92.69 98 ALA A CA 1
ATOM 777 C C . ALA A 1 98 ? 14.593 -3.745 -9.408 1.00 92.69 98 ALA A C 1
ATOM 779 O O . ALA A 1 98 ? 13.898 -2.970 -10.070 1.00 92.69 98 ALA A O 1
ATOM 780 N N . GLY A 1 99 ? 15.491 -3.314 -8.516 1.00 89.94 99 GLY A N 1
ATOM 781 C CA . GLY A 1 99 ? 15.750 -1.897 -8.221 1.00 89.94 99 GLY A CA 1
ATOM 782 C C . GLY A 1 99 ? 14.777 -1.244 -7.235 1.00 89.94 99 GLY A C 1
ATOM 783 O O . GLY A 1 99 ? 14.774 -0.022 -7.132 1.00 89.94 99 GLY A O 1
ATOM 784 N N . ARG A 1 100 ? 13.954 -2.033 -6.538 1.00 90.88 100 ARG A N 1
ATOM 785 C CA . ARG A 1 100 ? 13.104 -1.589 -5.428 1.00 90.88 100 ARG A CA 1
ATOM 786 C C . ARG A 1 100 ? 13.376 -2.462 -4.209 1.00 90.88 100 ARG A C 1
ATOM 788 O O . ARG A 1 100 ? 13.526 -3.674 -4.353 1.00 90.88 100 ARG A O 1
ATOM 795 N N . ASP A 1 101 ? 13.415 -1.841 -3.039 1.00 93.44 101 ASP A N 1
ATOM 796 C CA . ASP A 1 101 ? 13.504 -2.576 -1.782 1.00 93.44 101 ASP A CA 1
ATOM 797 C C . ASP A 1 101 ? 12.132 -3.187 -1.454 1.00 93.44 101 ASP A C 1
ATOM 799 O O . ASP A 1 101 ? 11.113 -2.506 -1.622 1.00 93.44 101 ASP A O 1
ATOM 803 N N . PRO A 1 102 ? 12.074 -4.450 -0.999 1.00 94.94 102 PRO A N 1
ATOM 804 C CA . PRO A 1 102 ? 10.852 -5.027 -0.458 1.00 94.94 102 PRO A CA 1
ATOM 805 C C . PRO A 1 102 ? 10.329 -4.220 0.733 1.00 94.94 102 PRO A C 1
ATOM 807 O O . PRO A 1 102 ? 11.105 -3.633 1.494 1.00 94.94 102 PRO A O 1
ATOM 810 N N . ALA A 1 103 ? 9.014 -4.244 0.938 1.00 95.25 103 ALA A N 1
ATOM 811 C CA . ALA A 1 103 ? 8.420 -3.757 2.174 1.00 95.25 103 ALA A CA 1
ATOM 812 C C . ALA A 1 103 ? 9.048 -4.465 3.398 1.00 95.25 103 ALA A C 1
ATOM 814 O O . ALA A 1 103 ? 9.369 -5.656 3.321 1.00 95.25 103 ALA A O 1
ATOM 815 N N . PRO A 1 104 ? 9.221 -3.772 4.540 1.00 95.00 104 PRO A N 1
ATOM 816 C CA . PRO A 1 104 ? 9.708 -4.403 5.763 1.00 95.00 104 PRO A CA 1
ATOM 817 C C . PRO A 1 104 ? 8.820 -5.577 6.208 1.00 95.00 104 PRO A C 1
ATOM 819 O O . PRO A 1 104 ? 7.600 -5.551 6.039 1.00 95.00 104 PRO A O 1
ATOM 822 N N . GLY A 1 105 ? 9.424 -6.595 6.825 1.00 96.81 105 GLY A N 1
ATOM 823 C CA . GLY A 1 105 ? 8.694 -7.756 7.345 1.00 96.81 105 GLY A CA 1
ATOM 824 C C . GLY A 1 105 ? 8.121 -8.657 6.244 1.00 96.81 105 GLY A C 1
ATOM 825 O O . GLY A 1 105 ? 8.796 -8.951 5.261 1.00 96.81 105 GLY A O 1
ATOM 826 N N . SER A 1 106 ? 6.883 -9.121 6.431 1.00 98.06 106 SER A N 1
ATOM 827 C CA . SER A 1 106 ? 6.150 -9.978 5.489 1.00 98.06 106 SER A CA 1
ATOM 828 C C . SER A 1 106 ? 4.666 -9.602 5.451 1.00 98.06 106 SER A C 1
ATOM 830 O O . SER A 1 106 ? 4.160 -8.972 6.381 1.00 98.06 106 SER A O 1
ATOM 832 N N . GLN A 1 107 ? 3.945 -10.020 4.405 1.00 98.19 107 GLN A N 1
ATOM 833 C CA . GLN A 1 107 ? 2.492 -9.821 4.347 1.00 98.19 107 GLN A CA 1
ATOM 834 C C . GLN A 1 107 ? 1.760 -10.589 5.454 1.00 98.19 107 GLN A C 1
ATOM 836 O O . GLN A 1 107 ? 0.798 -10.081 6.019 1.00 98.19 107 GLN A O 1
ATOM 841 N N . ALA A 1 108 ? 2.254 -11.776 5.818 1.00 98.19 108 ALA A N 1
ATOM 842 C CA . ALA A 1 108 ? 1.720 -12.531 6.949 1.00 98.19 108 ALA A CA 1
ATOM 843 C C . ALA A 1 108 ? 1.810 -11.716 8.249 1.00 98.19 108 ALA A C 1
ATOM 845 O O . ALA A 1 108 ? 0.816 -11.575 8.957 1.00 98.19 108 ALA A O 1
ATOM 846 N N . LEU A 1 109 ? 2.963 -11.084 8.501 1.00 98.50 109 LEU A N 1
ATOM 847 C CA . LEU A 1 109 ? 3.133 -10.195 9.647 1.00 98.50 109 LEU A CA 1
ATOM 848 C C . LEU A 1 109 ? 2.218 -8.962 9.555 1.00 98.50 109 LEU A C 1
ATOM 850 O O . LEU A 1 109 ? 1.687 -8.526 10.573 1.00 98.50 109 LEU A O 1
ATOM 854 N N . LEU A 1 110 ? 1.996 -8.402 8.358 1.00 98.38 110 LEU A N 1
ATOM 855 C CA . LEU A 1 110 ? 1.005 -7.333 8.175 1.00 98.38 110 LEU A CA 1
ATOM 856 C C . LEU A 1 110 ? -0.395 -7.802 8.598 1.00 98.38 110 LEU A C 1
ATOM 858 O O . LEU A 1 110 ? -1.070 -7.077 9.325 1.00 98.38 110 LEU A O 1
ATOM 862 N N . GLY A 1 111 ? -0.815 -8.998 8.181 1.00 98.38 111 GLY A N 1
ATOM 863 C CA . GLY A 1 111 ? -2.092 -9.589 8.584 1.00 98.38 111 GLY A CA 1
ATOM 864 C C . GLY A 1 111 ? -2.214 -9.725 10.102 1.00 98.38 111 GLY A C 1
ATOM 865 O O . GLY A 1 111 ? -3.163 -9.208 10.688 1.00 98.38 111 GLY A O 1
ATOM 866 N N . GLU A 1 112 ? -1.205 -10.309 10.755 1.00 98.69 112 GLU A N 1
ATOM 867 C CA . GLU A 1 112 ? -1.155 -10.449 12.218 1.00 98.69 112 GLU A CA 1
ATOM 868 C C . GLU A 1 112 ? -1.280 -9.098 12.941 1.00 98.69 112 GLU A C 1
ATOM 870 O O . GLU A 1 112 ? -2.058 -8.959 13.887 1.00 98.69 112 GLU A O 1
ATOM 875 N N . LEU A 1 113 ? -0.557 -8.075 12.473 1.00 98.19 113 LEU A N 1
ATOM 876 C CA . LEU A 1 113 ? -0.602 -6.731 13.054 1.00 98.19 113 LEU A CA 1
ATOM 877 C C . LEU A 1 113 ? -1.965 -6.058 12.859 1.00 98.19 113 LEU A C 1
ATOM 879 O O . LEU A 1 113 ? -2.466 -5.400 13.773 1.00 98.19 113 LEU A O 1
ATOM 883 N N . VAL A 1 114 ? -2.580 -6.222 11.686 1.00 97.88 114 VAL A N 1
ATOM 884 C CA . VAL A 1 114 ? -3.915 -5.679 11.401 1.00 97.88 114 VAL A CA 1
ATOM 885 C C . VAL A 1 114 ? -4.968 -6.380 12.254 1.00 97.88 114 VAL A C 1
ATOM 887 O O . VAL A 1 114 ? -5.825 -5.699 12.815 1.00 97.88 114 VAL A O 1
ATOM 890 N N . GLN A 1 115 ? -4.890 -7.704 12.411 1.00 98.56 115 GLN A N 1
ATOM 891 C CA . GLN A 1 115 ? -5.801 -8.449 13.278 1.00 98.56 115 GLN A CA 1
ATOM 892 C C . GLN A 1 115 ? -5.666 -7.997 14.737 1.00 98.56 115 GLN A C 1
ATOM 894 O O . GLN A 1 115 ? -6.668 -7.652 15.357 1.00 98.56 115 GLN A O 1
ATOM 899 N N . ALA A 1 116 ? -4.440 -7.876 15.256 1.00 98.44 116 ALA A N 1
ATOM 900 C CA . ALA A 1 116 ? -4.205 -7.386 16.615 1.00 98.44 116 ALA A CA 1
ATOM 901 C C . ALA A 1 116 ? -4.746 -5.957 16.827 1.00 98.44 116 ALA A C 1
ATOM 903 O O . ALA A 1 116 ? -5.327 -5.638 17.867 1.00 98.44 116 ALA A O 1
ATOM 904 N N . TRP A 1 117 ? -4.601 -5.081 15.829 1.00 97.75 117 TRP A N 1
ATOM 905 C CA . TRP A 1 117 ? -5.197 -3.746 15.865 1.00 97.75 117 TRP A CA 1
ATOM 906 C C . TRP A 1 117 ? -6.732 -3.800 15.885 1.00 97.75 117 TRP A C 1
ATOM 908 O O . TRP A 1 117 ? -7.355 -3.076 16.662 1.00 97.75 117 TRP A O 1
ATOM 918 N N . ILE A 1 118 ? -7.355 -4.681 15.100 1.00 98.19 118 ILE A N 1
ATOM 919 C CA . ILE A 1 118 ? -8.812 -4.882 15.102 1.00 98.19 118 ILE A CA 1
ATOM 920 C C . ILE A 1 118 ? -9.302 -5.409 16.455 1.00 98.19 118 ILE A C 1
ATOM 922 O O . ILE A 1 118 ? -10.284 -4.881 16.979 1.00 98.19 118 ILE A O 1
ATOM 926 N N . ASP A 1 119 ? -8.597 -6.370 17.053 1.00 98.12 119 ASP A N 1
ATOM 927 C CA . ASP A 1 119 ? -8.952 -6.980 18.342 1.00 98.12 119 ASP A CA 1
ATOM 928 C C . ASP A 1 119 ? -8.951 -5.962 19.494 1.00 98.12 119 ASP A C 1
ATOM 930 O O . ASP A 1 119 ? -9.702 -6.095 20.459 1.00 98.12 119 ASP A O 1
ATOM 934 N N . THR A 1 120 ? -8.159 -4.893 19.372 1.00 96.56 120 THR A N 1
ATOM 935 C CA . THR A 1 120 ? -8.143 -3.763 20.321 1.00 96.56 120 THR A CA 1
ATOM 936 C C . THR A 1 120 ? -9.171 -2.669 19.999 1.00 96.56 120 THR A C 1
ATOM 938 O O . THR A 1 120 ? -9.160 -1.598 20.605 1.00 96.56 120 THR A O 1
ATOM 941 N N . GLY A 1 121 ? -10.085 -2.918 19.057 1.00 96.75 121 GLY A N 1
ATOM 942 C CA . GLY A 1 121 ? -11.141 -1.988 18.644 1.00 96.75 121 GLY A CA 1
ATOM 943 C C . GLY A 1 121 ? -10.758 -1.065 17.484 1.00 96.75 121 GLY A C 1
ATOM 944 O O . GLY A 1 121 ? -11.464 -0.087 17.215 1.00 96.75 121 GLY A O 1
ATOM 945 N N . ALA A 1 122 ? -9.649 -1.350 16.793 1.00 96.62 122 ALA A N 1
ATOM 946 C CA . ALA A 1 122 ? -9.130 -0.559 15.681 1.00 96.62 122 ALA A CA 1
ATOM 947 C C . ALA A 1 122 ? -8.993 0.936 16.033 1.00 96.62 122 ALA A C 1
ATOM 949 O O . ALA A 1 122 ? -9.400 1.814 15.266 1.00 96.62 122 ALA A O 1
ATOM 950 N N . LEU A 1 123 ? -8.505 1.253 17.235 1.00 96.25 123 LEU A N 1
ATOM 951 C CA . LEU A 1 123 ? -8.402 2.633 17.712 1.00 96.25 123 LEU A CA 1
ATOM 952 C C . LEU A 1 123 ? -7.391 3.431 16.877 1.00 96.25 123 LEU A C 1
ATOM 954 O O . LEU A 1 123 ? -6.387 2.889 16.411 1.00 96.25 123 LEU A O 1
ATOM 958 N N . CYS A 1 124 ? -7.678 4.718 16.678 1.00 96.00 124 CYS A N 1
ATOM 959 C CA . CYS A 1 124 ? -6.748 5.642 16.038 1.00 96.00 124 CYS A CA 1
ATOM 960 C C . CYS A 1 124 ? -5.989 6.444 17.097 1.00 96.00 124 CYS A C 1
ATOM 962 O O . CYS A 1 124 ? -6.614 6.823 18.091 1.00 96.00 124 CYS A O 1
ATOM 964 N N . PRO A 1 125 ? -4.685 6.699 16.889 1.00 94.00 125 PRO A N 1
ATOM 965 C CA . PRO A 1 125 ? -3.923 7.625 17.717 1.00 94.00 125 PRO A CA 1
ATOM 966 C C . PRO A 1 125 ? -4.345 9.081 17.487 1.00 94.00 125 PRO A C 1
ATOM 968 O O . PRO A 1 125 ? -4.890 9.390 16.396 1.00 94.00 125 PRO A O 1
#

Sequence (125 aa):
MQGNDKHPHRPVATRDTLCVTCHTDRNFTLHEEASYRSIPGHPRWMAAPIEMAWEGKSVGEICRQIKDPDRNGGRSLSLLHEHLAHDDLVAWGWQPGAGRDPAPGSQALLGELVQAWIDTGALCP

Foldseek 3Di:
DDAPVPDDDDDPDDPPDDLCVFEEQAKAADPDDDPAGIGGYRNPDDDDDPLQDCPPHDQLRNLVSCCDCVSVVNDHLVSSLCCQQPPVNNQCQQVVDPPHHRDPDHSNVRSVVSVVCVVVVSDGD

Mean predicted aligned error: 3.96 Å

pLDDT: mean 92.34, std 6.21, range [74.5, 98.69]